Protein AF-A0A161M1R9-F1 (afdb_monomer_lite)

Organism: Triatoma infestans (NCBI:txid30076)

Secondary structure (DSSP, 8-state):
-HHHHTT---S------TTSTT-HHHHHHHHHHHHHHHHHT-HHHHHHHHTSSSHHHHHHHHHHHHHHHHHHHHHHHHHHHHHHHHTSSS-TTTTTS-SSGGGHHHHHHHHHHTTSTTHHHHHHHHHHHHHHHHHHHHHHHHHTT-

InterPro domains:
  IPR001734 Sodium/solute symporter [PS50283] (1-146)
  IPR038377 Sodium/glucose symporter superfamily [G3DSA:1.20.1730.10] (1-146)
  IPR051163 Sodium:Solute Symporter (SSF) [PTHR42985] (2-146)

Sequence (146 aa):
RAATEGGRFQFFDMDADPSVRMSFWASTVGLFFLWTSNSGISPAAVQRYISLPSINHARWSIFFLVCGSNLFLTFSGIIGLVIYAAYKTCDPFSLKVISRPDQIVPYFVLDVAGRIKGLPALFLAGVVSASLSTMSTGLNTVAGAI

Radius of gyration: 19.35 Å; chains: 1; bounding box: 44×35×47 Å

Foldseek 3Di:
DLCVVVVVDDPAQCDPDPVPPDHPCCPPVVVVCVVCCCCPPQPLNVVVLVPDPDNVVSVVVVVCVVVVVVVVVVVVVVLVVVLCVVCVPPPCVVVVVDVDPVCSNLVVCCVPCVVPPPRSVVVVVVVVVVVVVVVVSVVVSVVVVD

Structure (mmCIF, N/CA/C/O backbone):
data_AF-A0A161M1R9-F1
#
_entry.id   AF-A0A161M1R9-F1
#
loop_
_atom_site.group_PDB
_atom_site.id
_atom_site.type_symbol
_atom_site.label_atom_id
_atom_site.label_alt_id
_atom_site.label_comp_id
_atom_site.label_asym_id
_atom_site.label_entity_id
_atom_site.label_seq_id
_atom_site.pdbx_PDB_ins_code
_atom_site.Cartn_x
_atom_site.Cartn_y
_atom_site.Cartn_z
_atom_site.occupancy
_atom_site.B_iso_or_equiv
_atom_site.auth_seq_id
_atom_site.auth_comp_id
_atom_site.auth_asym_id
_atom_site.auth_atom_id
_atom_site.pdbx_PDB_model_num
ATOM 1 N N . ARG A 1 1 ? -11.870 -16.655 13.651 1.00 51.97 1 ARG A N 1
ATOM 2 C CA . ARG A 1 1 ? -13.134 -16.934 14.379 1.00 51.97 1 ARG A CA 1
ATOM 3 C C . ARG A 1 1 ? -14.133 -15.792 14.215 1.00 51.97 1 ARG A C 1
ATOM 5 O O . ARG A 1 1 ? -15.080 -15.986 13.471 1.00 51.97 1 ARG A O 1
ATOM 12 N N . ALA A 1 2 ? -13.861 -14.583 14.723 1.00 60.09 2 ALA A N 1
ATOM 13 C CA . ALA A 1 2 ? -14.737 -13.414 14.529 1.00 60.09 2 ALA A CA 1
ATOM 14 C C . ALA A 1 2 ? -15.144 -13.132 13.062 1.00 60.09 2 ALA A C 1
ATOM 16 O O . ALA A 1 2 ? -16.318 -12.900 12.799 1.00 60.09 2 ALA A O 1
ATOM 17 N N . ALA A 1 3 ? -14.210 -13.205 12.103 1.00 57.78 3 ALA A N 1
ATOM 18 C CA . ALA A 1 3 ? -14.495 -12.953 10.681 1.00 57.78 3 ALA A CA 1
ATOM 19 C C . ALA A 1 3 ? -15.389 -14.014 10.005 1.00 57.78 3 ALA A C 1
ATOM 21 O O . ALA A 1 3 ? -16.135 -13.689 9.086 1.00 57.78 3 ALA A O 1
ATOM 22 N N . THR A 1 4 ? -15.334 -15.263 10.476 1.00 58.62 4 THR A N 1
ATOM 23 C CA . THR A 1 4 ? -16.159 -16.374 9.975 1.00 58.62 4 THR A CA 1
ATOM 24 C C . THR A 1 4 ? -17.585 -16.280 10.522 1.00 58.62 4 THR A C 1
ATOM 26 O O . THR A 1 4 ? -18.539 -16.481 9.786 1.00 58.62 4 THR A O 1
ATOM 29 N N . GLU A 1 5 ? -17.733 -15.901 11.795 1.00 60.59 5 GLU A N 1
ATOM 30 C CA . GLU A 1 5 ? -19.036 -15.683 12.447 1.00 60.59 5 GLU A CA 1
ATOM 31 C C . GLU A 1 5 ? -19.773 -14.450 11.906 1.00 60.59 5 GLU A C 1
ATOM 33 O O . GLU A 1 5 ? -20.997 -14.414 11.897 1.00 60.59 5 GLU A O 1
ATOM 38 N N . GLY A 1 6 ? -19.032 -13.434 11.455 1.00 60.72 6 GLY A N 1
ATOM 39 C CA . GLY A 1 6 ? -19.585 -12.204 10.890 1.00 60.72 6 GLY A CA 1
ATOM 40 C C . GLY A 1 6 ? -19.964 -12.271 9.410 1.00 60.72 6 GLY A C 1
ATOM 41 O O . GLY A 1 6 ? -20.285 -11.233 8.840 1.00 60.72 6 GLY A O 1
ATOM 42 N N . GLY A 1 7 ? -19.845 -13.435 8.758 1.00 61.09 7 GLY A N 1
ATOM 43 C CA . GLY A 1 7 ? -20.175 -13.608 7.337 1.00 61.09 7 GLY A CA 1
ATOM 44 C C . GLY A 1 7 ? -19.286 -12.833 6.352 1.00 61.09 7 GLY A C 1
ATOM 45 O O . GLY A 1 7 ? -19.594 -12.779 5.168 1.00 61.09 7 GLY A O 1
ATOM 46 N N . ARG A 1 8 ? -18.172 -12.237 6.804 1.00 60.53 8 ARG A N 1
ATOM 47 C CA . ARG A 1 8 ? -17.275 -11.403 5.971 1.00 60.53 8 ARG A CA 1
ATOM 48 C C . ARG A 1 8 ? -16.251 -12.211 5.165 1.00 60.53 8 ARG A C 1
ATOM 50 O O . ARG A 1 8 ? -15.490 -11.628 4.401 1.00 60.53 8 ARG A O 1
ATOM 57 N N . PHE A 1 9 ? -16.207 -13.529 5.353 1.00 60.41 9 PHE A N 1
ATOM 58 C CA . PHE A 1 9 ? -15.305 -14.450 4.659 1.00 60.41 9 PHE A CA 1
ATOM 59 C C . PHE A 1 9 ? -16.101 -15.322 3.676 1.00 60.41 9 PHE A C 1
ATOM 61 O O . PHE A 1 9 ? -16.464 -16.453 3.990 1.00 60.41 9 PHE A O 1
ATOM 68 N N . GLN A 1 10 ? -16.391 -14.788 2.489 1.00 60.69 10 GLN A N 1
ATOM 69 C CA . GLN A 1 10 ? -16.949 -15.548 1.367 1.00 60.69 10 GLN A CA 1
ATOM 70 C C . GLN A 1 10 ? -15.827 -15.778 0.351 1.00 60.69 10 GLN A C 1
ATOM 72 O O . GLN A 1 10 ? -15.446 -14.871 -0.379 1.00 60.69 10 GLN A O 1
ATOM 77 N N . PHE A 1 11 ? -15.221 -16.968 0.375 1.00 56.50 11 PHE A N 1
ATOM 78 C CA . PHE A 1 11 ? -14.028 -17.267 -0.428 1.00 56.50 11 PHE A CA 1
ATOM 79 C C . PHE A 1 11 ? -14.306 -17.336 -1.935 1.00 56.50 11 PHE A C 1
ATOM 81 O O . PHE A 1 11 ? -13.439 -16.972 -2.723 1.00 56.50 11 PHE A O 1
ATOM 88 N N . PHE A 1 12 ? -15.483 -17.820 -2.332 1.00 57.06 12 PHE A N 1
ATOM 89 C CA . PHE A 1 12 ? -15.802 -18.109 -3.729 1.00 57.06 12 PHE A CA 1
ATOM 90 C C . PHE A 1 12 ? -17.296 -17.924 -3.981 1.00 57.06 12 PHE A C 1
ATOM 92 O O . PHE A 1 12 ? -18.041 -18.899 -4.063 1.00 57.06 12 PHE A O 1
ATOM 99 N N . ASP A 1 13 ? -17.736 -16.672 -4.085 1.00 63.31 13 ASP A N 1
ATOM 100 C CA . ASP A 1 13 ? -19.032 -16.388 -4.694 1.00 63.31 13 ASP A CA 1
ATOM 101 C C . ASP A 1 13 ? -18.870 -16.467 -6.220 1.00 63.31 13 ASP A C 1
ATOM 103 O O . ASP A 1 13 ? -18.267 -15.589 -6.844 1.00 63.31 13 ASP A O 1
ATOM 107 N N . MET A 1 14 ? -19.285 -17.596 -6.802 1.00 63.44 14 MET A N 1
ATOM 108 C CA . MET A 1 14 ? -19.156 -17.886 -8.236 1.00 63.44 14 MET A CA 1
ATOM 109 C C . MET A 1 14 ? -20.289 -17.281 -9.070 1.00 63.44 14 MET A C 1
ATOM 111 O O . MET A 1 14 ? -20.395 -17.607 -10.256 1.00 63.44 14 MET A O 1
ATOM 115 N N . ASP A 1 15 ? -21.118 -16.418 -8.479 1.00 67.62 15 ASP A N 1
ATOM 116 C CA . ASP A 1 15 ? -22.167 -15.726 -9.212 1.00 67.62 15 ASP A CA 1
ATOM 117 C C . ASP A 1 15 ? -21.564 -14.890 -10.356 1.00 67.62 15 ASP A C 1
ATOM 119 O O . ASP A 1 15 ? -20.580 -14.157 -10.193 1.00 67.62 15 ASP A O 1
ATOM 123 N N . ALA A 1 16 ? -22.113 -15.071 -11.555 1.00 61.78 16 ALA A N 1
ATOM 124 C CA . A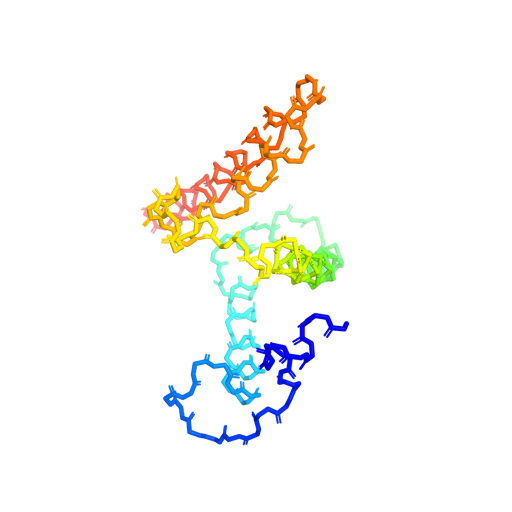LA A 1 16 ? -21.650 -14.411 -12.773 1.00 61.78 16 ALA A CA 1
ATOM 125 C C . ALA A 1 16 ? -22.330 -13.049 -12.983 1.00 61.78 16 ALA A C 1
ATOM 127 O O . ALA A 1 16 ? -22.067 -12.384 -13.987 1.00 61.78 16 ALA A O 1
ATOM 128 N N . ASP A 1 17 ? -23.196 -12.634 -12.055 1.00 69.88 17 ASP A N 1
ATOM 129 C CA . ASP A 1 17 ? -23.863 -11.342 -12.103 1.00 69.88 17 ASP A CA 1
ATOM 130 C C . ASP A 1 17 ? -22.840 -10.184 -11.977 1.00 69.88 17 ASP A C 1
ATOM 132 O O . ASP A 1 17 ? -22.162 -10.044 -10.951 1.00 69.88 17 ASP A O 1
ATOM 136 N N . PRO A 1 18 ? -22.712 -9.320 -13.004 1.00 62.19 18 PRO A N 1
ATOM 137 C CA . PRO A 1 18 ? -21.778 -8.194 -13.004 1.00 62.19 18 PRO A CA 1
ATOM 138 C C . PRO A 1 18 ? -22.158 -7.073 -12.022 1.00 62.19 18 PRO A C 1
ATOM 140 O O . PRO A 1 18 ? -21.365 -6.153 -11.817 1.00 62.19 18 PRO A O 1
ATOM 143 N N . SER A 1 19 ? -23.352 -7.115 -11.420 1.00 67.00 19 SER A N 1
ATOM 144 C CA . SER A 1 19 ? -23.774 -6.180 -10.370 1.00 67.00 19 SER A CA 1
ATOM 145 C C . SER A 1 19 ? -23.213 -6.538 -8.986 1.00 67.00 19 SER A C 1
ATOM 147 O O . SER A 1 19 ? -23.156 -5.678 -8.097 1.00 67.00 19 SER A O 1
ATOM 149 N N . VAL A 1 20 ? -22.729 -7.773 -8.798 1.00 66.50 20 VAL A N 1
ATOM 150 C CA . VAL A 1 20 ? -22.098 -8.210 -7.549 1.00 66.50 20 VAL A CA 1
ATOM 151 C C . VAL A 1 20 ? -20.690 -7.621 -7.455 1.00 66.50 20 VAL A C 1
ATOM 153 O O . VAL A 1 20 ? -19.773 -7.976 -8.193 1.00 66.50 20 VAL A O 1
ATOM 156 N N . ARG A 1 21 ? -20.506 -6.712 -6.491 1.00 60.44 21 ARG A N 1
ATOM 157 C CA . ARG A 1 21 ? -19.302 -5.872 -6.352 1.00 60.44 21 ARG A CA 1
ATOM 158 C C . ARG A 1 21 ? -17.988 -6.649 -6.174 1.00 60.44 21 ARG A C 1
ATOM 160 O O . ARG A 1 21 ? -16.941 -6.118 -6.530 1.00 60.44 21 ARG A O 1
ATOM 167 N N . MET A 1 22 ? -18.024 -7.853 -5.599 1.00 65.56 22 MET A N 1
ATOM 168 C CA . MET A 1 22 ? -16.847 -8.714 -5.397 1.00 65.56 22 MET A CA 1
ATOM 169 C C . MET A 1 22 ? -17.161 -10.192 -5.675 1.00 65.56 22 MET A C 1
ATOM 171 O O . MET A 1 22 ? -16.911 -11.044 -4.825 1.00 65.56 22 MET A O 1
ATOM 175 N N . SER A 1 23 ? -17.711 -10.519 -6.849 1.00 73.94 23 SER A N 1
ATOM 176 C CA . SER A 1 23 ? -17.776 -11.926 -7.273 1.00 73.94 23 SER A CA 1
ATOM 177 C C . SER A 1 23 ? -16.385 -12.454 -7.629 1.00 73.94 23 SER A C 1
ATOM 179 O O . SER A 1 23 ? -15.464 -11.680 -7.921 1.00 73.94 23 SER A O 1
ATOM 181 N N . PHE A 1 24 ? -16.213 -13.776 -7.625 1.00 75.00 24 PHE A N 1
ATOM 182 C CA . PHE A 1 24 ? -14.976 -14.420 -8.070 1.00 75.00 24 PHE A CA 1
ATOM 183 C C . PHE A 1 24 ? -14.618 -13.986 -9.498 1.00 75.00 24 PHE A C 1
ATOM 185 O O . PHE A 1 24 ? -13.479 -13.612 -9.767 1.00 75.00 24 PHE A O 1
ATOM 192 N N . TRP A 1 25 ? -15.605 -13.939 -10.395 1.00 73.94 25 TRP A N 1
ATOM 193 C CA . TRP A 1 25 ? -15.408 -13.546 -11.789 1.00 73.94 25 TRP A CA 1
ATOM 194 C C . TRP A 1 25 ? -15.045 -12.071 -11.944 1.00 73.94 25 TRP A C 1
ATOM 196 O O . TRP A 1 25 ? -14.049 -11.760 -12.600 1.00 73.94 25 TRP A O 1
ATOM 206 N N . ALA A 1 26 ? -15.795 -11.167 -11.305 1.00 75.62 26 ALA A N 1
ATOM 207 C CA . ALA A 1 26 ? -15.502 -9.736 -11.347 1.00 75.62 26 ALA A CA 1
ATOM 208 C C . ALA A 1 26 ? -14.120 -9.434 -10.750 1.00 75.62 26 ALA A C 1
ATOM 210 O O . ALA A 1 26 ? -13.365 -8.626 -11.291 1.00 75.62 26 ALA A O 1
ATOM 211 N N . SER A 1 27 ? -13.759 -10.135 -9.675 1.00 76.25 27 SER A N 1
ATOM 212 C CA . SER A 1 27 ? -12.482 -9.944 -8.996 1.00 76.25 27 SER A CA 1
ATOM 213 C C . SER A 1 27 ? -11.324 -10.520 -9.808 1.00 76.25 27 SER A C 1
ATOM 215 O O . SER A 1 27 ? -10.378 -9.801 -10.096 1.00 76.25 27 SER A O 1
ATOM 217 N N . THR A 1 28 ? -11.375 -11.782 -10.234 1.00 79.88 28 THR A N 1
ATOM 218 C CA . THR A 1 28 ? -10.260 -12.410 -10.958 1.00 79.88 28 THR A CA 1
ATOM 219 C C . THR A 1 28 ? -10.067 -11.800 -12.341 1.00 79.88 28 THR A C 1
ATOM 221 O O . THR A 1 28 ? -8.951 -11.407 -12.678 1.00 79.88 28 THR A O 1
ATOM 224 N N . VAL A 1 29 ? -11.135 -11.675 -13.133 1.00 83.62 29 VAL A N 1
ATOM 225 C CA . VAL A 1 29 ? -11.040 -11.150 -14.502 1.00 83.62 29 VAL A CA 1
ATOM 226 C C . VAL A 1 29 ? -10.777 -9.644 -14.474 1.00 83.62 29 VAL A C 1
ATOM 228 O O . VAL A 1 29 ? -9.865 -9.164 -15.146 1.00 83.62 29 VAL A O 1
ATOM 231 N N . GLY A 1 30 ? -11.519 -8.898 -13.649 1.00 83.75 30 GLY A N 1
ATOM 232 C CA . GLY A 1 30 ? -11.376 -7.448 -13.537 1.00 83.75 30 GLY A CA 1
ATOM 233 C C . GLY A 1 30 ? -10.007 -7.025 -13.009 1.00 83.75 30 GLY A C 1
ATOM 234 O O . GLY A 1 30 ? -9.358 -6.177 -13.625 1.00 83.75 30 GLY A O 1
ATOM 235 N N . LEU A 1 31 ? -9.517 -7.639 -11.921 1.00 83.94 31 LEU A N 1
ATOM 236 C CA . LEU A 1 31 ? -8.182 -7.313 -11.412 1.00 83.94 31 LEU A CA 1
ATOM 237 C C . LEU A 1 31 ? -7.097 -7.742 -12.396 1.00 83.94 31 LEU A C 1
ATOM 239 O O . LEU A 1 31 ? -6.149 -6.984 -12.576 1.00 83.94 31 LEU A O 1
ATOM 243 N N . PHE A 1 32 ? -7.216 -8.901 -13.052 1.00 86.12 32 PHE A N 1
ATOM 244 C CA . PHE A 1 32 ? -6.217 -9.332 -14.029 1.00 86.12 32 PHE A CA 1
ATOM 245 C C . PHE A 1 32 ? -6.016 -8.274 -15.120 1.00 86.12 32 PHE A C 1
ATOM 247 O O . PHE A 1 32 ? -4.906 -7.770 -15.283 1.00 86.12 32 PHE A O 1
ATOM 254 N N . PHE A 1 33 ? -7.089 -7.852 -15.794 1.00 87.50 33 PHE A N 1
ATOM 255 C CA . PHE A 1 33 ? -6.985 -6.837 -16.844 1.00 87.50 33 PHE A CA 1
ATOM 256 C C . PHE A 1 33 ? -6.542 -5.472 -16.314 1.00 87.50 33 PHE A C 1
ATOM 258 O O . PHE A 1 33 ? -5.735 -4.805 -16.963 1.00 87.50 33 PHE A O 1
ATOM 265 N N . LEU A 1 34 ? -7.017 -5.060 -15.136 1.00 87.25 34 LEU A N 1
ATOM 266 C CA . LEU A 1 34 ? -6.629 -3.786 -14.534 1.00 87.25 34 LEU A CA 1
ATOM 267 C C . LEU A 1 34 ? -5.129 -3.746 -14.211 1.00 87.25 34 LEU A C 1
ATOM 269 O O . LEU A 1 34 ? -4.449 -2.782 -14.564 1.00 87.25 34 LEU A O 1
ATOM 273 N N . TRP A 1 35 ? -4.591 -4.805 -13.601 1.00 86.06 35 TRP A N 1
ATOM 274 C CA . TRP A 1 35 ? -3.168 -4.899 -13.279 1.00 86.06 35 TRP A CA 1
ATOM 275 C C . TRP A 1 35 ? -2.307 -5.068 -14.530 1.00 86.06 35 TRP A C 1
ATOM 277 O O . TRP A 1 35 ? -1.286 -4.395 -14.649 1.00 86.06 35 TRP A O 1
ATOM 287 N N . THR A 1 36 ? -2.725 -5.889 -15.498 1.00 87.00 36 THR A N 1
ATOM 288 C CA . THR A 1 36 ? -2.000 -6.039 -16.768 1.00 87.00 36 THR A CA 1
ATOM 289 C C . THR A 1 36 ? -1.973 -4.737 -17.563 1.00 87.00 36 THR A C 1
ATOM 291 O O . THR A 1 36 ? -0.915 -4.366 -18.060 1.00 87.00 36 THR A O 1
ATOM 294 N N . SER A 1 37 ? -3.087 -4.006 -17.648 1.00 87.12 37 SER A N 1
ATOM 295 C CA . SER A 1 37 ? -3.135 -2.698 -18.313 1.00 87.12 37 SER A CA 1
ATOM 296 C C . SER A 1 37 ? -2.242 -1.681 -17.600 1.00 87.12 37 SER A C 1
ATOM 298 O O . SER A 1 37 ? -1.410 -1.022 -18.225 1.00 87.12 37 SER A O 1
ATOM 300 N N . ASN A 1 38 ? -2.326 -1.616 -16.268 1.00 85.25 38 ASN A N 1
ATOM 301 C CA . ASN A 1 38 ? -1.512 -0.695 -15.485 1.00 85.25 38 ASN A CA 1
ATOM 302 C C . ASN A 1 38 ? -0.008 -1.004 -15.587 1.00 85.25 38 ASN A C 1
ATOM 304 O O . ASN A 1 38 ? 0.804 -0.086 -15.648 1.00 85.25 38 ASN A O 1
ATOM 308 N N . SER A 1 39 ? 0.391 -2.275 -15.640 1.00 84.75 39 SER A N 1
ATOM 309 C CA . SER A 1 39 ? 1.800 -2.644 -15.804 1.00 84.75 39 SER A CA 1
ATOM 310 C C . SER A 1 39 ? 2.274 -2.573 -17.255 1.00 84.75 39 SER A C 1
ATOM 312 O O . SER A 1 39 ? 3.415 -2.209 -17.479 1.00 84.75 39 SER A O 1
ATOM 314 N N . GLY A 1 40 ? 1.446 -2.906 -18.244 1.00 82.94 40 GLY A N 1
ATOM 315 C CA . GLY A 1 40 ? 1.875 -3.024 -19.642 1.00 82.94 40 GLY A CA 1
ATOM 316 C C . GLY A 1 40 ? 1.700 -1.760 -20.483 1.00 82.94 40 GLY A C 1
ATOM 317 O O . GLY A 1 40 ? 2.456 -1.558 -21.429 1.00 82.94 40 GLY A O 1
ATOM 318 N N . ILE A 1 41 ? 0.706 -0.929 -20.159 1.00 83.88 41 ILE A N 1
ATOM 319 C CA . ILE A 1 41 ? 0.256 0.177 -21.019 1.00 83.88 41 ILE A CA 1
ATOM 320 C C . ILE A 1 41 ? 0.405 1.530 -20.321 1.00 83.88 41 ILE A C 1
ATOM 322 O O . ILE A 1 41 ? 0.503 2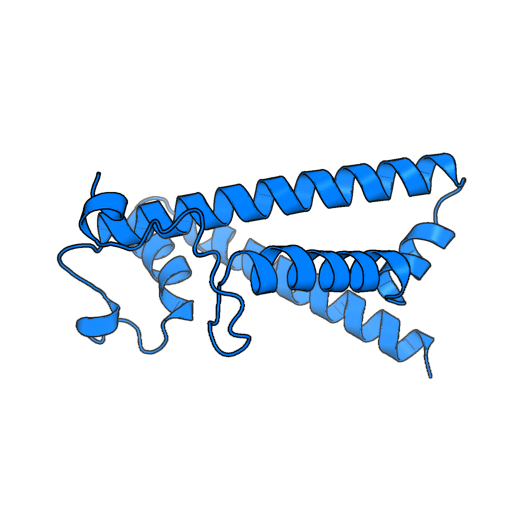.553 -20.997 1.00 83.88 41 ILE A O 1
ATOM 326 N N . SER A 1 42 ? 0.445 1.574 -18.982 1.00 85.50 42 SER A N 1
ATOM 327 C CA . SER A 1 42 ? 0.560 2.867 -18.303 1.00 85.50 42 SER A CA 1
ATOM 328 C C . SER A 1 42 ? 1.865 3.571 -18.709 1.00 85.50 42 SER A C 1
ATOM 330 O O . SER A 1 42 ? 2.944 2.970 -18.618 1.00 85.50 42 SER A O 1
ATOM 332 N N . PRO A 1 43 ? 1.806 4.849 -19.132 1.00 83.62 43 PRO A N 1
ATOM 333 C CA . PRO A 1 43 ? 3.008 5.565 -19.550 1.00 83.62 43 PRO A CA 1
ATOM 334 C C . PRO A 1 43 ? 4.060 5.612 -18.435 1.00 83.62 43 PRO A C 1
ATOM 336 O O . PRO A 1 43 ? 5.244 5.422 -18.695 1.00 83.62 43 PRO A O 1
ATOM 339 N N . ALA A 1 44 ? 3.619 5.746 -17.181 1.00 84.50 44 ALA A N 1
ATOM 340 C CA . ALA A 1 44 ? 4.470 5.673 -15.998 1.00 84.50 44 ALA A CA 1
ATOM 341 C C . ALA A 1 44 ? 5.264 4.361 -15.886 1.00 84.50 44 ALA A C 1
ATOM 343 O O . ALA A 1 44 ? 6.454 4.383 -15.563 1.00 84.50 44 ALA A O 1
ATOM 344 N N . ALA A 1 45 ? 4.621 3.208 -16.103 1.00 85.81 45 ALA A N 1
ATOM 345 C CA . ALA A 1 45 ? 5.293 1.914 -16.022 1.00 85.81 45 ALA A CA 1
ATOM 346 C C . ALA A 1 45 ? 6.264 1.731 -17.193 1.00 85.81 45 ALA A C 1
ATOM 348 O O . ALA A 1 45 ? 7.424 1.378 -16.977 1.00 85.81 45 ALA A O 1
ATOM 349 N N . VAL A 1 46 ? 5.826 2.063 -18.411 1.00 87.56 46 VAL A N 1
ATOM 350 C CA . VAL A 1 46 ? 6.654 1.963 -19.621 1.00 87.56 46 VAL A CA 1
ATOM 351 C C . VAL A 1 46 ? 7.906 2.834 -19.505 1.00 87.56 46 VAL A C 1
ATOM 353 O O . VAL A 1 46 ? 9.006 2.339 -19.746 1.00 87.56 46 VAL A O 1
ATOM 356 N N . GLN A 1 47 ? 7.775 4.085 -19.048 1.00 86.75 47 GLN A N 1
ATOM 357 C CA . GLN A 1 47 ? 8.902 4.997 -18.808 1.00 86.75 47 GLN A CA 1
ATOM 358 C C . GLN A 1 47 ? 9.943 4.403 -17.844 1.00 86.75 47 GLN A C 1
ATOM 360 O O . GLN A 1 47 ? 11.151 4.521 -18.066 1.00 86.75 47 GLN A O 1
ATOM 365 N N . ARG A 1 48 ? 9.496 3.712 -16.787 1.00 88.75 48 ARG A N 1
ATOM 366 C CA . ARG A 1 48 ? 10.399 3.046 -15.834 1.00 88.75 48 ARG A CA 1
ATOM 367 C C . ARG A 1 48 ? 11.127 1.866 -16.471 1.00 88.75 48 ARG A C 1
ATOM 369 O O . ARG A 1 48 ? 12.297 1.653 -16.170 1.00 88.75 48 ARG A O 1
ATOM 376 N N . TYR A 1 49 ? 10.469 1.118 -17.356 1.00 89.75 49 TYR A N 1
ATOM 377 C CA . TYR A 1 49 ? 11.084 -0.037 -18.014 1.00 89.75 49 TYR A CA 1
ATOM 378 C C . TYR A 1 49 ? 12.119 0.358 -19.063 1.00 89.75 49 TYR A C 1
ATOM 380 O O . TYR A 1 49 ? 13.180 -0.257 -19.112 1.00 89.75 49 TYR A O 1
ATOM 388 N N . ILE A 1 50 ? 11.853 1.395 -19.861 1.00 89.88 50 ILE A N 1
ATOM 389 C CA . ILE A 1 50 ? 12.808 1.878 -20.875 1.00 89.88 50 ILE A CA 1
ATOM 390 C C . ILE A 1 50 ? 14.035 2.566 -20.262 1.00 89.88 50 ILE A C 1
ATOM 392 O O . ILE A 1 50 ? 15.065 2.672 -20.917 1.00 89.88 50 ILE A O 1
ATOM 396 N N . SER A 1 51 ? 13.944 3.007 -19.004 1.00 89.31 51 SER A N 1
ATOM 397 C CA . SER A 1 51 ? 15.067 3.602 -18.266 1.00 89.31 51 SER A CA 1
ATOM 398 C C . SER A 1 51 ? 16.057 2.556 -17.727 1.00 89.31 51 SER A C 1
ATOM 400 O O . SER A 1 51 ? 17.098 2.918 -17.180 1.00 89.31 51 SER A O 1
ATOM 402 N N . LEU A 1 52 ? 15.740 1.258 -17.836 1.00 92.44 52 LEU A N 1
ATOM 403 C CA . LEU A 1 52 ? 16.606 0.171 -17.378 1.00 92.44 52 LEU A CA 1
ATOM 404 C C . LEU A 1 52 ? 17.636 -0.208 -18.455 1.00 92.44 52 LEU A C 1
ATOM 406 O O . LEU A 1 52 ? 17.319 -0.212 -19.642 1.00 92.44 52 LEU A O 1
ATOM 410 N N . PRO A 1 53 ? 18.855 -0.621 -18.060 1.00 90.56 53 PRO A N 1
ATOM 411 C CA . PRO A 1 53 ? 19.952 -0.866 -18.999 1.00 90.56 53 PRO A CA 1
ATOM 412 C C . PRO A 1 53 ? 19.754 -2.104 -19.887 1.00 90.56 53 PRO A C 1
ATOM 414 O O . PRO A 1 53 ? 20.463 -2.275 -20.873 1.00 90.56 53 PRO A O 1
ATOM 417 N N . SER A 1 54 ? 18.837 -3.015 -19.537 1.00 94.62 54 SER A N 1
ATOM 418 C CA . SER A 1 54 ? 18.546 -4.199 -20.353 1.00 94.62 54 SER A CA 1
ATOM 419 C C . SER A 1 54 ? 17.154 -4.771 -20.092 1.00 94.62 54 SER A C 1
ATOM 421 O O . SER A 1 54 ? 16.585 -4.625 -19.006 1.00 94.62 54 SER A O 1
ATOM 423 N N . ILE A 1 55 ? 16.649 -5.531 -21.067 1.00 92.62 55 ILE A N 1
ATOM 424 C CA . ILE A 1 55 ? 15.350 -6.212 -20.986 1.00 92.62 55 ILE A CA 1
ATOM 425 C C . ILE A 1 55 ? 15.270 -7.215 -19.826 1.00 92.62 55 ILE A C 1
ATOM 427 O O . ILE A 1 55 ? 14.218 -7.373 -19.212 1.00 92.62 55 ILE A O 1
ATOM 431 N N . ASN A 1 56 ? 16.384 -7.866 -19.478 1.00 94.31 56 ASN A N 1
ATOM 432 C CA . ASN A 1 56 ? 16.422 -8.807 -18.359 1.00 94.31 56 ASN A CA 1
ATOM 433 C C . ASN A 1 56 ? 16.186 -8.092 -17.023 1.00 94.31 56 ASN A C 1
ATOM 435 O O . ASN A 1 56 ? 15.464 -8.618 -16.179 1.00 94.31 56 ASN A O 1
ATOM 439 N N . HIS A 1 57 ? 16.721 -6.877 -16.856 1.00 92.81 57 HIS A N 1
ATOM 440 C CA . HIS A 1 57 ? 16.461 -6.073 -15.661 1.00 92.81 57 HIS A CA 1
ATOM 441 C C . HIS A 1 57 ? 14.993 -5.643 -15.606 1.00 92.81 57 HIS A C 1
ATOM 443 O O . HIS A 1 57 ? 14.367 -5.801 -14.564 1.00 92.81 57 HIS A O 1
ATOM 449 N N . ALA A 1 58 ? 14.409 -5.214 -16.731 1.00 92.06 58 ALA A N 1
ATOM 450 C CA . ALA A 1 58 ? 12.985 -4.879 -16.800 1.00 92.06 58 ALA A CA 1
ATOM 451 C C . ALA A 1 58 ? 12.077 -6.057 -16.406 1.00 92.06 58 ALA A C 1
ATOM 453 O O . ALA A 1 58 ? 11.154 -5.881 -15.612 1.00 92.06 58 ALA A O 1
ATOM 454 N N . ARG A 1 59 ? 12.372 -7.276 -16.879 1.00 91.31 59 ARG A N 1
ATOM 455 C CA . ARG A 1 59 ? 11.615 -8.489 -16.513 1.00 91.31 59 ARG A CA 1
ATOM 456 C C . ARG A 1 59 ? 11.669 -8.779 -15.014 1.00 91.31 59 ARG A C 1
ATOM 458 O O . ARG A 1 59 ? 10.629 -9.030 -14.410 1.00 91.31 59 ARG A O 1
ATOM 465 N N . TRP A 1 60 ? 12.854 -8.702 -14.409 1.00 94.19 60 TRP A N 1
ATOM 466 C CA . TRP A 1 60 ? 13.006 -8.877 -12.964 1.00 94.19 60 TRP A CA 1
ATOM 467 C C . TRP A 1 60 ? 12.310 -7.769 -12.172 1.00 94.19 60 TRP A C 1
ATOM 469 O O . TRP A 1 60 ? 11.624 -8.063 -11.197 1.00 94.19 60 TRP A O 1
ATOM 479 N N . SER A 1 61 ? 12.407 -6.511 -12.608 1.00 92.00 61 SER A N 1
ATOM 480 C CA . SER A 1 61 ? 11.700 -5.393 -11.975 1.00 92.00 61 SER A CA 1
ATOM 481 C C . SER A 1 61 ? 10.182 -5.589 -11.985 1.00 92.00 61 SER A C 1
ATOM 483 O O . SER A 1 61 ? 9.535 -5.358 -10.966 1.00 92.00 61 SER A O 1
ATOM 485 N N . ILE A 1 62 ? 9.613 -6.061 -13.100 1.00 90.94 62 ILE A N 1
ATOM 486 C CA . ILE A 1 62 ? 8.183 -6.391 -13.196 1.00 90.94 62 ILE A CA 1
ATOM 487 C C . ILE A 1 62 ? 7.831 -7.539 -12.249 1.00 90.94 62 ILE A C 1
ATOM 489 O O . ILE A 1 62 ? 6.839 -7.452 -11.529 1.00 90.94 62 ILE A O 1
ATOM 493 N N . PHE A 1 63 ? 8.650 -8.591 -12.204 1.00 91.44 63 PHE A N 1
ATOM 494 C CA . PHE A 1 63 ? 8.424 -9.720 -11.303 1.00 91.44 63 PHE A CA 1
ATOM 495 C C . PHE A 1 63 ? 8.389 -9.281 -9.831 1.00 91.44 63 PHE A C 1
ATOM 497 O O . PHE A 1 63 ? 7.431 -9.584 -9.121 1.00 91.44 63 PHE A O 1
ATOM 504 N N . PHE A 1 64 ? 9.374 -8.493 -9.385 1.00 93.19 64 PHE A N 1
ATOM 505 C CA . PHE A 1 64 ? 9.399 -7.962 -8.020 1.00 93.19 64 PHE A CA 1
ATOM 506 C C . PHE A 1 64 ? 8.217 -7.038 -7.724 1.00 93.19 64 PHE A C 1
ATOM 508 O O . PHE A 1 64 ? 7.667 -7.103 -6.626 1.00 93.19 64 PHE A O 1
ATOM 515 N N . LEU A 1 65 ? 7.796 -6.219 -8.693 1.00 90.31 65 LEU A N 1
ATOM 516 C CA . LEU A 1 65 ? 6.608 -5.380 -8.557 1.00 90.31 65 LEU A CA 1
ATOM 517 C C . LEU A 1 65 ? 5.360 -6.236 -8.316 1.00 90.31 65 LEU A C 1
ATOM 519 O O . LEU A 1 65 ? 4.646 -6.008 -7.345 1.00 90.31 65 LEU A O 1
ATOM 523 N N . VAL A 1 66 ? 5.126 -7.250 -9.153 1.00 89.75 66 VAL A N 1
ATOM 524 C CA . VAL A 1 66 ? 3.954 -8.130 -9.040 1.00 89.75 66 VAL A CA 1
ATOM 525 C C . VAL A 1 66 ? 3.967 -8.887 -7.713 1.00 89.75 66 VAL A C 1
ATOM 527 O O . VAL A 1 66 ? 2.965 -8.881 -6.995 1.00 89.75 66 VAL A O 1
ATOM 530 N N . CYS A 1 67 ? 5.091 -9.503 -7.341 1.00 92.38 67 CYS A N 1
ATOM 531 C CA . CYS A 1 67 ? 5.211 -10.209 -6.065 1.00 92.38 67 CYS A CA 1
ATOM 532 C C . CYS A 1 67 ? 5.008 -9.268 -4.868 1.00 92.38 67 CYS A C 1
ATOM 534 O O . CYS A 1 67 ? 4.258 -9.599 -3.948 1.00 92.38 67 CYS A O 1
ATOM 536 N N . GLY A 1 68 ? 5.619 -8.081 -4.896 1.00 92.69 68 GLY A N 1
ATOM 537 C CA . GLY A 1 68 ? 5.483 -7.072 -3.847 1.00 92.69 68 GLY A CA 1
ATOM 538 C C . GLY A 1 68 ? 4.050 -6.562 -3.699 1.00 92.69 68 GLY A C 1
ATOM 539 O O . GLY A 1 68 ? 3.546 -6.474 -2.580 1.00 92.69 68 GLY A O 1
ATOM 540 N N . SER A 1 69 ? 3.356 -6.294 -4.808 1.00 89.62 69 SER A N 1
ATOM 541 C CA . SER A 1 69 ? 1.954 -5.864 -4.795 1.00 89.62 69 SER A CA 1
ATOM 542 C C . SER A 1 69 ? 1.019 -6.936 -4.230 1.00 89.62 69 SER A C 1
ATOM 544 O O . SER A 1 69 ? 0.162 -6.616 -3.408 1.00 89.62 69 SER A O 1
ATOM 546 N N . ASN A 1 70 ? 1.208 -8.209 -4.598 1.00 88.94 70 ASN A N 1
ATOM 547 C CA . ASN A 1 70 ? 0.414 -9.317 -4.051 1.00 88.94 70 ASN A CA 1
ATOM 548 C C . ASN A 1 70 ? 0.640 -9.499 -2.542 1.00 88.94 70 ASN A C 1
ATOM 550 O O . ASN A 1 70 ? -0.313 -9.686 -1.778 1.00 88.94 70 ASN A O 1
ATOM 554 N N . LEU A 1 71 ? 1.893 -9.392 -2.094 1.00 93.88 71 LEU A N 1
ATOM 555 C CA . LEU A 1 71 ? 2.230 -9.452 -0.675 1.00 93.88 71 LEU A CA 1
ATOM 556 C C . LEU A 1 71 ? 1.589 -8.290 0.101 1.00 93.88 71 LEU A C 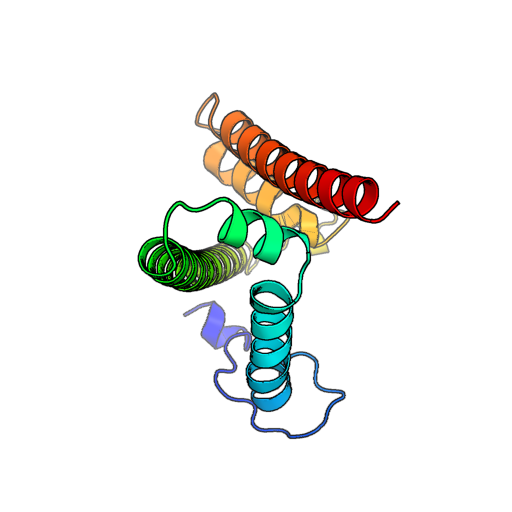1
ATOM 558 O O . LEU A 1 71 ? 0.983 -8.504 1.151 1.00 93.88 71 LEU A O 1
ATOM 562 N N . PHE A 1 72 ? 1.668 -7.070 -0.435 1.00 91.25 72 PHE A N 1
ATOM 563 C CA . PHE A 1 72 ? 1.082 -5.883 0.185 1.00 91.25 72 PHE A CA 1
ATOM 564 C C . PHE A 1 72 ? -0.447 -5.974 0.286 1.00 91.25 72 PHE A C 1
ATOM 566 O O . PHE A 1 72 ? -1.013 -5.673 1.338 1.00 91.25 72 PHE A O 1
ATOM 573 N N . LEU A 1 73 ? -1.115 -6.455 -0.769 1.00 88.94 73 LEU A N 1
ATOM 574 C CA . LEU A 1 73 ? -2.560 -6.700 -0.768 1.00 88.94 73 LEU A CA 1
ATOM 575 C C . LEU A 1 73 ? -2.957 -7.711 0.316 1.00 88.94 73 LEU A C 1
ATOM 577 O O . LEU A 1 73 ? -3.919 -7.490 1.051 1.00 88.94 73 LEU A O 1
ATOM 581 N N . THR A 1 74 ? -2.178 -8.784 0.463 1.00 88.38 74 THR A N 1
ATOM 582 C CA . THR A 1 74 ? -2.412 -9.812 1.486 1.00 88.38 74 THR A CA 1
ATOM 583 C C . THR A 1 74 ? -2.296 -9.229 2.894 1.00 88.38 74 THR A C 1
ATOM 585 O O . THR A 1 74 ? -3.190 -9.422 3.720 1.00 88.38 74 THR A O 1
ATOM 588 N N . PHE A 1 75 ? -1.243 -8.452 3.168 1.00 90.75 75 PHE A N 1
ATOM 589 C CA . PHE A 1 75 ? -1.090 -7.775 4.458 1.00 90.75 75 PHE A CA 1
ATOM 590 C C . PHE A 1 75 ? -2.210 -6.772 4.733 1.00 90.75 75 PHE A C 1
ATOM 592 O O . PHE A 1 75 ? -2.730 -6.736 5.847 1.00 90.75 75 PHE A O 1
ATOM 599 N N . SER A 1 76 ? -2.628 -6.000 3.728 1.00 89.25 76 SER A N 1
ATOM 600 C CA . SER A 1 76 ? -3.758 -5.075 3.851 1.00 89.25 76 SER A CA 1
ATOM 601 C C . SER A 1 76 ? -5.052 -5.808 4.227 1.00 89.25 76 SER A C 1
ATOM 603 O O . SER 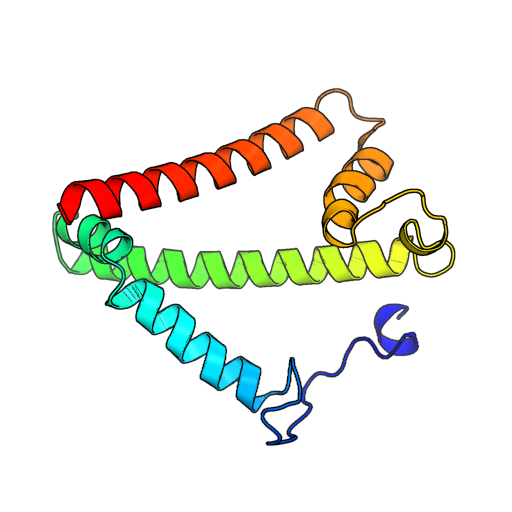A 1 76 ? -5.750 -5.389 5.154 1.00 89.25 76 SER A O 1
ATOM 605 N N . GLY A 1 77 ? -5.327 -6.955 3.596 1.00 87.62 77 GLY A N 1
ATOM 606 C CA . GLY A 1 77 ? -6.467 -7.809 3.938 1.00 87.62 77 GLY A CA 1
ATOM 607 C C . GLY A 1 77 ? -6.412 -8.327 5.378 1.00 87.62 77 GLY A C 1
ATOM 608 O O . GLY A 1 77 ? -7.406 -8.254 6.102 1.00 87.62 77 GLY A O 1
ATOM 609 N N . ILE A 1 78 ? -5.238 -8.781 5.833 1.00 88.31 78 ILE A N 1
ATOM 610 C CA . ILE A 1 78 ? -5.031 -9.219 7.223 1.00 88.31 78 ILE A CA 1
ATOM 611 C C . ILE A 1 78 ? -5.280 -8.064 8.202 1.00 88.31 78 ILE A C 1
ATOM 613 O O . ILE A 1 78 ? -5.993 -8.252 9.186 1.00 88.31 78 ILE A O 1
ATOM 617 N N . ILE A 1 79 ? -4.760 -6.863 7.927 1.00 89.69 79 ILE A N 1
ATOM 618 C CA . ILE A 1 79 ? -4.997 -5.672 8.761 1.00 89.69 79 ILE A CA 1
ATOM 619 C C . ILE A 1 79 ? -6.497 -5.365 8.843 1.00 89.69 79 ILE A C 1
ATOM 621 O O . ILE A 1 79 ? -7.017 -5.159 9.937 1.00 89.69 79 ILE A O 1
ATOM 625 N N . GLY A 1 80 ? -7.219 -5.404 7.719 1.00 87.06 80 GLY A N 1
ATOM 626 C CA . GLY A 1 80 ? -8.670 -5.197 7.700 1.00 87.06 80 GLY A CA 1
ATOM 627 C C . GLY A 1 80 ? -9.435 -6.207 8.565 1.00 87.06 80 GLY A C 1
ATOM 628 O O . GLY A 1 80 ? -10.367 -5.839 9.281 1.00 87.06 80 GLY A O 1
ATOM 629 N N . LEU A 1 81 ? -9.009 -7.473 8.562 1.00 86.31 81 LEU A N 1
ATOM 630 C CA . LEU A 1 81 ? -9.580 -8.519 9.416 1.00 86.31 81 LEU A CA 1
ATOM 631 C C . LEU A 1 81 ? -9.268 -8.299 10.901 1.00 86.31 81 LEU A C 1
ATOM 633 O O . LEU A 1 81 ? -10.134 -8.536 11.745 1.00 86.31 81 LEU A O 1
ATOM 637 N N . VAL A 1 82 ? -8.058 -7.839 11.225 1.00 88.06 82 VAL A N 1
ATOM 638 C CA . VAL A 1 82 ? -7.655 -7.501 12.599 1.00 88.06 82 VAL A CA 1
ATOM 639 C C . VAL A 1 82 ? -8.484 -6.334 13.130 1.00 88.06 82 VAL A C 1
ATOM 641 O O . VAL A 1 82 ? -9.033 -6.436 14.225 1.00 88.06 82 VAL A O 1
ATOM 644 N N . ILE A 1 83 ? -8.649 -5.270 12.340 1.00 87.75 83 ILE A N 1
ATOM 645 C CA . ILE A 1 83 ? -9.495 -4.117 12.684 1.00 87.75 83 ILE A CA 1
ATOM 646 C C . ILE A 1 83 ? -10.940 -4.567 12.913 1.00 87.75 83 ILE A C 1
ATOM 648 O O . ILE A 1 83 ? -11.559 -4.192 13.907 1.00 87.75 83 ILE A O 1
ATOM 652 N N . TYR A 1 84 ? -11.472 -5.420 12.031 1.00 84.00 84 TYR A N 1
ATOM 653 C CA . TYR A 1 84 ? -12.813 -5.971 12.202 1.00 84.00 84 TYR A CA 1
ATOM 654 C C . TYR A 1 84 ? -12.956 -6.768 13.503 1.00 84.00 84 TYR A C 1
ATOM 656 O O . TYR A 1 84 ? -13.952 -6.628 14.208 1.00 84.00 84 TYR A O 1
ATOM 664 N N . ALA A 1 85 ? -11.969 -7.603 13.835 1.00 84.38 85 ALA A N 1
ATOM 665 C CA . ALA A 1 85 ? -11.986 -8.370 15.072 1.00 84.38 85 ALA A CA 1
ATOM 666 C C . ALA A 1 85 ? -11.896 -7.466 16.315 1.00 84.38 85 ALA A C 1
ATOM 668 O O . ALA A 1 85 ? -12.570 -7.748 17.303 1.00 84.38 85 ALA A O 1
ATOM 669 N N . ALA A 1 86 ? -11.113 -6.384 16.254 1.00 84.62 86 ALA A N 1
ATOM 670 C CA . ALA A 1 86 ? -10.957 -5.422 17.343 1.00 84.62 86 ALA A CA 1
ATOM 671 C C . ALA A 1 86 ? -12.238 -4.610 17.606 1.00 84.62 86 ALA A C 1
ATOM 673 O O . ALA A 1 86 ? -12.616 -4.418 18.758 1.00 84.62 86 ALA A O 1
ATOM 674 N N . TYR A 1 87 ? -12.945 -4.198 16.550 1.00 84.56 87 TYR A N 1
ATOM 675 C CA . TYR A 1 87 ? -14.161 -3.383 16.649 1.00 84.56 87 TYR A CA 1
ATOM 676 C C . TYR A 1 87 ? -15.463 -4.175 16.447 1.00 84.56 87 TYR A C 1
ATOM 678 O O . TYR A 1 87 ? -16.504 -3.590 16.157 1.00 84.56 87 TYR A O 1
ATOM 686 N N . LYS A 1 88 ? -15.447 -5.507 16.627 1.00 77.38 88 LYS A N 1
ATOM 687 C CA . LYS A 1 88 ? -16.625 -6.374 16.402 1.00 77.38 88 LYS A CA 1
ATOM 688 C C . LYS A 1 88 ? -17.853 -5.944 17.218 1.00 77.38 88 LYS A C 1
ATOM 690 O O . LYS A 1 88 ? -18.971 -6.066 16.731 1.00 77.38 88 LYS A O 1
ATOM 695 N N . THR A 1 89 ? -17.654 -5.482 18.453 1.00 75.62 89 THR A N 1
ATOM 696 C CA . THR A 1 89 ? -18.737 -5.094 19.378 1.00 75.62 89 THR A CA 1
ATOM 697 C C . THR A 1 89 ? -18.907 -3.583 19.527 1.00 75.62 89 THR A C 1
ATOM 699 O O . THR A 1 89 ? -19.980 -3.136 19.917 1.00 75.62 89 THR A O 1
ATOM 702 N N . CYS A 1 90 ? -17.870 -2.803 19.218 1.00 75.62 90 CYS A N 1
ATOM 703 C CA . CYS A 1 90 ? -17.843 -1.348 19.369 1.00 75.62 90 CYS A CA 1
ATOM 704 C C . CYS A 1 90 ? -17.302 -0.722 18.084 1.00 75.62 90 CYS A C 1
ATOM 706 O O . CYS A 1 90 ? -16.122 -0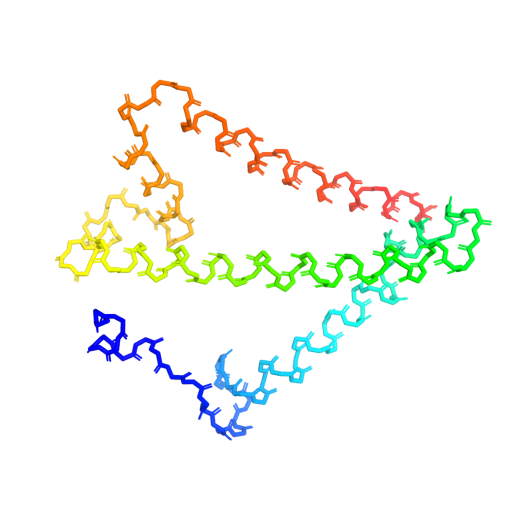.392 18.000 1.00 75.62 90 CYS A O 1
ATOM 708 N N . ASP A 1 91 ? -18.159 -0.601 17.072 1.00 80.19 91 ASP A N 1
ATOM 709 C CA . ASP A 1 91 ? -17.776 -0.037 15.781 1.00 80.19 91 ASP A CA 1
ATOM 710 C C . ASP A 1 91 ? -17.638 1.500 15.866 1.00 80.19 91 ASP A C 1
ATOM 712 O O . ASP A 1 91 ? -18.638 2.191 16.102 1.00 80.19 91 ASP A O 1
ATOM 716 N N . PRO A 1 92 ? -16.432 2.066 15.654 1.00 79.06 92 PRO A N 1
ATOM 717 C CA . PRO A 1 92 ? -16.206 3.509 15.725 1.00 79.06 92 PRO A CA 1
ATOM 718 C C . PRO A 1 92 ? -16.996 4.289 14.664 1.00 79.06 92 PRO A C 1
ATOM 720 O O . PRO A 1 92 ? -17.265 5.477 14.860 1.00 79.06 92 PRO A O 1
ATOM 723 N N . PHE A 1 93 ? -17.395 3.643 13.560 1.00 79.56 93 PHE A N 1
ATOM 724 C CA . PHE A 1 93 ? -18.243 4.260 12.539 1.00 79.56 93 PHE A CA 1
ATOM 725 C C . PHE A 1 93 ? -19.682 4.431 13.033 1.00 79.56 93 PHE A C 1
ATOM 727 O O . PHE A 1 93 ? -20.222 5.538 13.013 1.00 79.56 93 PHE A O 1
ATOM 734 N N . SER A 1 94 ? -20.279 3.364 13.566 1.00 76.88 94 SER A N 1
ATOM 735 C CA . SER A 1 94 ? -21.624 3.400 14.158 1.00 76.88 94 SER A CA 1
ATOM 736 C C . SER A 1 94 ? -21.721 4.351 15.361 1.00 76.88 94 SER A C 1
ATOM 738 O O . SER A 1 94 ? -22.742 5.010 15.556 1.00 76.88 94 SER A O 1
ATOM 740 N N . LEU A 1 95 ? -20.635 4.486 16.131 1.00 81.75 95 LEU A N 1
ATOM 741 C CA . LEU A 1 95 ? -20.519 5.424 17.255 1.00 81.75 95 LEU A CA 1
ATOM 742 C C . LEU A 1 95 ? -20.253 6.883 16.828 1.00 81.75 95 LEU A C 1
ATOM 744 O O . LEU A 1 95 ? -20.102 7.745 17.692 1.00 81.75 95 LEU A O 1
ATOM 748 N N . LYS A 1 96 ? -20.203 7.179 15.519 1.00 82.50 96 LYS A N 1
ATOM 749 C CA . LYS A 1 96 ? -19.909 8.508 14.941 1.00 82.50 96 LYS A CA 1
ATOM 750 C C . LYS A 1 96 ? -18.581 9.120 15.403 1.00 82.50 96 LYS A C 1
ATOM 752 O O . LYS A 1 96 ? -18.411 10.337 15.362 1.00 82.50 96 LYS A O 1
ATOM 757 N N . VAL A 1 97 ? -17.629 8.285 15.815 1.00 83.25 97 VAL A N 1
ATOM 758 C CA . VAL A 1 97 ? -16.265 8.726 16.140 1.00 83.25 97 VAL A CA 1
ATOM 759 C C . VAL A 1 97 ? -15.482 9.003 14.855 1.00 83.25 97 VAL A C 1
ATOM 761 O O . VAL A 1 97 ? -14.680 9.933 14.803 1.00 83.25 97 VAL A O 1
ATOM 764 N N . ILE A 1 98 ? -15.757 8.234 13.796 1.00 84.94 98 ILE A N 1
ATOM 765 C CA . ILE A 1 98 ? -15.261 8.480 12.438 1.00 84.94 98 ILE A CA 1
ATOM 766 C C . ILE A 1 98 ? -16.417 8.843 11.502 1.00 84.94 98 ILE A C 1
ATOM 768 O O . ILE A 1 98 ? -17.480 8.225 11.539 1.00 84.94 98 ILE A O 1
ATOM 772 N N . SER A 1 99 ? -16.202 9.838 10.638 1.00 83.69 99 SER A N 1
ATOM 773 C CA . SER A 1 99 ? -17.224 10.311 9.690 1.00 83.69 99 SER A CA 1
ATOM 774 C C . SER A 1 99 ? -17.219 9.527 8.381 1.00 83.69 99 SER A C 1
ATOM 776 O O . SER A 1 99 ? -18.231 9.479 7.684 1.00 83.69 99 SER A O 1
ATOM 778 N N . ARG A 1 100 ? -16.070 8.950 8.006 1.00 84.88 100 ARG A N 1
ATOM 779 C CA . ARG A 1 100 ? -15.898 8.201 6.755 1.00 84.88 100 ARG A CA 1
ATOM 780 C C . ARG A 1 100 ? -15.293 6.821 7.031 1.00 84.88 100 ARG A C 1
ATOM 782 O O . ARG A 1 100 ? -14.357 6.747 7.828 1.00 84.88 100 ARG A O 1
ATOM 789 N N . PRO A 1 101 ? -15.740 5.755 6.340 1.00 82.00 101 PRO A N 1
ATOM 790 C CA . PRO A 1 101 ? -15.186 4.409 6.514 1.00 82.00 101 PRO A CA 1
ATOM 791 C C . PRO A 1 101 ? -13.671 4.333 6.271 1.00 82.00 101 PRO A C 1
ATOM 793 O O . PRO A 1 101 ? -12.969 3.612 6.974 1.00 82.00 101 PRO A O 1
ATOM 796 N N . ASP A 1 102 ? -13.144 5.137 5.343 1.00 84.75 102 ASP A N 1
ATOM 797 C CA . ASP A 1 102 ? -11.717 5.150 4.981 1.00 84.75 102 ASP A CA 1
ATOM 798 C C . ASP A 1 102 ? -10.801 5.630 6.124 1.00 84.75 102 ASP A C 1
ATOM 800 O O . ASP A 1 102 ? -9.593 5.394 6.114 1.00 84.75 102 ASP A O 1
ATOM 804 N N . GLN A 1 103 ? -11.366 6.288 7.142 1.00 87.88 103 GLN A N 1
ATOM 805 C CA . GLN A 1 103 ? -10.630 6.776 8.310 1.00 87.88 103 GLN A CA 1
ATOM 806 C C . GLN A 1 103 ? -10.389 5.684 9.361 1.00 87.88 103 GLN A C 1
ATOM 808 O O . GLN A 1 103 ? -9.681 5.926 10.338 1.00 87.88 103 GLN A O 1
ATOM 813 N N . ILE A 1 104 ? -10.937 4.479 9.176 1.00 88.94 104 ILE A N 1
ATOM 814 C CA . ILE A 1 104 ? -10.855 3.415 10.181 1.00 88.94 104 ILE A CA 1
ATOM 815 C C . ILE A 1 104 ? -9.418 2.938 10.424 1.00 88.94 104 ILE A C 1
ATOM 817 O O . ILE A 1 104 ? -9.036 2.694 11.564 1.00 88.94 104 ILE A O 1
ATOM 821 N N . VAL A 1 105 ? -8.597 2.853 9.373 1.00 89.62 105 VAL A N 1
ATOM 822 C CA . VAL A 1 105 ? -7.195 2.422 9.476 1.00 89.62 105 VAL A CA 1
ATOM 823 C C . VAL A 1 105 ? -6.347 3.441 10.245 1.00 89.62 105 VAL A C 1
ATOM 825 O O . VAL A 1 105 ? -5.721 3.045 11.229 1.00 89.62 105 VAL A O 1
ATOM 828 N N . PRO A 1 106 ? -6.316 4.741 9.878 1.00 89.25 106 PRO A N 1
ATOM 829 C CA . PRO A 1 106 ? -5.560 5.720 10.656 1.00 89.25 106 PRO A CA 1
ATOM 830 C C . PRO A 1 106 ? -6.093 5.870 12.087 1.00 89.25 106 PRO A C 1
ATOM 832 O O . PRO A 1 106 ? -5.292 6.041 13.004 1.00 89.25 106 PRO A O 1
ATOM 835 N N . TYR A 1 107 ? -7.409 5.745 12.303 1.00 89.19 107 TYR A N 1
ATOM 836 C CA . TYR A 1 107 ? -7.991 5.735 13.648 1.00 89.19 107 TYR A CA 1
ATOM 837 C C . TYR A 1 107 ? -7.485 4.550 14.481 1.00 89.19 107 TYR A C 1
ATOM 839 O O . TYR A 1 107 ? -6.997 4.745 15.591 1.00 89.19 107 TYR A O 1
ATOM 847 N N . PHE A 1 108 ? -7.506 3.339 13.919 1.00 89.25 108 PHE A N 1
ATOM 848 C CA . PHE A 1 108 ? -7.012 2.135 14.587 1.00 89.25 108 PHE A CA 1
ATOM 849 C C . PHE A 1 108 ? -5.526 2.231 14.952 1.00 89.25 108 PHE A C 1
ATOM 851 O O . PHE A 1 108 ? -5.119 1.824 16.039 1.00 89.25 108 PHE A O 1
ATOM 858 N N . VAL A 1 109 ? -4.701 2.801 14.067 1.00 89.94 109 VAL A N 1
ATOM 859 C CA . VAL A 1 109 ? -3.278 3.023 14.361 1.00 89.94 109 VAL A CA 1
ATOM 860 C C . VAL A 1 109 ? -3.110 3.997 15.526 1.00 89.94 109 VAL A C 1
ATOM 862 O O . VAL A 1 109 ? -2.289 3.743 16.402 1.00 89.94 109 VAL A O 1
ATOM 865 N N . LEU A 1 110 ? -3.882 5.086 15.577 1.00 87.81 110 LEU A N 1
ATOM 866 C CA . LEU A 1 110 ? -3.832 6.029 16.699 1.00 87.81 110 LEU A CA 1
ATOM 867 C C . LEU A 1 110 ? -4.265 5.379 18.021 1.00 87.81 110 LEU A C 1
ATOM 869 O O . LEU A 1 110 ? -3.630 5.619 19.045 1.00 87.81 110 LEU A O 1
ATOM 873 N N . ASP A 1 111 ? -5.293 4.534 17.985 1.00 87.25 111 ASP A N 1
ATOM 874 C CA . ASP A 1 111 ? -5.835 3.830 19.150 1.00 87.25 111 ASP A CA 1
ATOM 875 C C . ASP A 1 111 ? -4.832 2.807 19.724 1.00 87.25 111 ASP A C 1
ATOM 877 O O . ASP A 1 111 ? -4.508 2.819 20.913 1.00 87.25 111 ASP A O 1
ATOM 881 N N . VAL A 1 112 ? -4.237 1.971 18.864 1.00 87.31 112 VAL A N 1
ATOM 882 C CA . VAL A 1 112 ? -3.302 0.910 19.287 1.00 87.31 112 VAL A CA 1
ATOM 883 C C . VAL A 1 112 ? -1.891 1.443 19.549 1.00 87.31 112 VAL A C 1
ATOM 885 O O . VAL A 1 112 ? -1.255 1.087 20.543 1.00 87.31 112 VAL A O 1
ATOM 888 N N . ALA A 1 113 ? -1.374 2.294 18.660 1.00 84.56 113 ALA A N 1
ATOM 889 C CA . ALA A 1 113 ? 0.002 2.785 18.714 1.00 84.56 113 ALA A CA 1
ATOM 890 C C . ALA A 1 113 ? 0.151 4.118 19.461 1.00 84.56 113 ALA A C 1
ATOM 892 O O . ALA A 1 113 ? 1.277 4.591 19.618 1.00 84.56 113 ALA A O 1
ATOM 893 N N . GLY A 1 114 ? -0.933 4.715 19.971 1.00 82.19 114 GLY A N 1
ATOM 894 C CA . GLY A 1 114 ? -0.897 6.002 20.677 1.00 82.19 114 GLY A CA 1
ATOM 895 C C . GLY A 1 114 ? 0.008 6.022 21.914 1.00 82.19 114 GLY A C 1
ATOM 896 O O . GLY A 1 114 ? 0.514 7.074 22.301 1.00 82.19 114 GLY A O 1
ATOM 897 N N . ARG A 1 115 ? 0.285 4.854 22.509 1.00 86.00 115 ARG A N 1
ATOM 898 C CA . ARG A 1 115 ? 1.220 4.715 23.641 1.00 86.00 115 ARG A CA 1
ATOM 899 C C . ARG A 1 115 ? 2.691 4.834 23.229 1.00 86.00 115 ARG A C 1
ATOM 901 O O . ARG A 1 115 ? 3.524 5.182 24.063 1.00 86.00 115 ARG A O 1
ATOM 908 N N . ILE A 1 116 ? 3.020 4.559 21.965 1.00 90.31 116 ILE A N 1
ATOM 909 C CA . ILE A 1 116 ? 4.388 4.612 21.441 1.00 90.31 116 ILE A CA 1
ATOM 910 C C . ILE A 1 116 ? 4.591 5.963 20.756 1.00 90.31 116 ILE A C 1
ATOM 912 O O . ILE A 1 116 ? 4.140 6.197 19.633 1.00 90.31 116 ILE A O 1
ATOM 916 N N . LYS A 1 117 ? 5.301 6.868 21.436 1.00 86.19 117 LYS A N 1
ATOM 917 C CA . LYS A 1 117 ? 5.616 8.194 20.890 1.00 86.19 117 LYS A CA 1
ATOM 918 C C . LYS A 1 117 ? 6.363 8.054 19.557 1.00 86.19 117 LYS A C 1
ATOM 920 O O . LYS A 1 117 ? 7.357 7.343 19.471 1.00 86.19 117 LYS A O 1
ATOM 925 N N . GLY A 1 118 ? 5.877 8.743 18.526 1.00 88.62 118 GLY A N 1
ATOM 926 C CA . GLY A 1 118 ? 6.482 8.779 17.189 1.00 88.62 118 GLY A CA 1
ATOM 927 C C . GLY A 1 118 ? 5.949 7.739 16.198 1.00 88.62 118 GLY A C 1
ATOM 928 O O . GLY A 1 118 ? 5.964 8.006 15.000 1.00 88.62 118 GLY A O 1
ATOM 929 N N . LEU A 1 119 ? 5.395 6.610 16.652 1.00 90.81 119 LEU A N 1
ATOM 930 C CA . LEU A 1 119 ? 4.911 5.565 15.742 1.00 90.81 119 LEU A CA 1
ATOM 931 C C . LEU A 1 119 ? 3.702 6.009 14.888 1.00 90.81 119 LEU A C 1
ATOM 933 O O . LEU A 1 119 ? 3.737 5.795 13.673 1.00 90.81 119 LEU A O 1
ATOM 937 N N . PRO A 1 120 ? 2.683 6.706 15.435 1.00 90.00 120 PRO A N 1
ATOM 938 C CA . PRO A 1 120 ? 1.602 7.247 14.608 1.00 90.00 120 PRO A CA 1
ATOM 939 C C . PRO A 1 120 ? 2.078 8.300 13.598 1.00 90.00 120 PRO A C 1
ATOM 941 O O . PRO A 1 120 ? 1.579 8.355 12.475 1.00 90.00 120 PRO A O 1
ATOM 944 N N . ALA A 1 121 ? 3.072 9.112 13.973 1.00 91.19 121 ALA A N 1
ATOM 945 C CA . ALA A 1 121 ? 3.655 10.112 13.081 1.00 91.19 121 ALA A CA 1
ATOM 946 C C . ALA A 1 121 ? 4.431 9.454 11.931 1.00 91.19 121 ALA A C 1
ATOM 948 O O . ALA A 1 121 ? 4.306 9.885 10.788 1.00 91.19 121 ALA A O 1
ATOM 949 N N . LEU A 1 122 ? 5.172 8.376 12.211 1.00 93.56 122 LEU A N 1
ATOM 950 C CA . LEU A 1 122 ? 5.863 7.586 11.193 1.00 93.56 122 LEU A CA 1
ATOM 951 C C . LEU A 1 122 ? 4.874 6.942 10.210 1.00 93.56 122 LEU A C 1
ATOM 953 O O . LEU A 1 122 ? 5.087 6.999 9.000 1.00 93.56 122 LEU A O 1
ATOM 957 N N . PHE A 1 123 ? 3.774 6.378 10.719 1.00 92.56 123 PHE A N 1
ATOM 958 C CA . PHE A 1 123 ? 2.704 5.839 9.879 1.00 92.56 123 PHE A CA 1
ATOM 959 C C . PHE A 1 123 ? 2.123 6.916 8.954 1.00 92.56 123 PHE A C 1
ATOM 961 O O . PHE A 1 123 ? 2.056 6.719 7.739 1.00 92.56 123 PHE A O 1
ATOM 968 N N . LEU A 1 124 ? 1.766 8.078 9.508 1.00 92.19 124 LEU A N 1
ATOM 969 C CA . LEU A 1 124 ? 1.222 9.187 8.728 1.00 92.19 124 LEU A CA 1
ATOM 970 C C . LEU A 1 124 ? 2.224 9.694 7.679 1.00 92.19 124 LEU A C 1
ATOM 972 O O . LEU A 1 124 ? 1.841 9.921 6.532 1.00 92.19 124 LEU A O 1
ATOM 976 N N . ALA A 1 125 ? 3.506 9.812 8.035 1.00 94.81 125 ALA A N 1
ATOM 977 C CA . ALA A 1 125 ? 4.566 10.193 7.104 1.00 94.81 125 ALA A CA 1
ATOM 978 C C . ALA A 1 125 ? 4.682 9.204 5.932 1.00 94.81 125 ALA A C 1
ATOM 980 O O . ALA A 1 125 ? 4.812 9.628 4.783 1.00 94.81 125 ALA A O 1
ATOM 981 N N . GLY A 1 126 ? 4.565 7.899 6.197 1.00 94.06 126 GLY A N 1
ATOM 982 C CA . GLY A 1 126 ? 4.543 6.864 5.162 1.00 94.06 126 GLY A CA 1
ATOM 983 C C . GLY A 1 126 ? 3.349 6.993 4.212 1.00 94.06 126 GLY A C 1
ATOM 984 O O . GLY A 1 126 ? 3.526 6.962 2.995 1.00 94.06 126 GLY A O 1
ATOM 985 N N . VAL A 1 127 ? 2.142 7.207 4.747 1.00 93.00 127 VAL A N 1
ATOM 986 C CA . VAL A 1 127 ? 0.921 7.398 3.939 1.00 93.00 127 VAL A CA 1
ATOM 987 C C . VAL A 1 127 ? 1.039 8.630 3.038 1.00 93.00 127 VAL A C 1
ATOM 989 O O . VAL A 1 127 ? 0.733 8.567 1.843 1.00 93.00 127 VAL A O 1
ATOM 992 N N . VAL A 1 128 ? 1.529 9.746 3.582 1.00 94.62 128 VAL A N 1
ATOM 993 C CA . VAL A 1 128 ? 1.741 10.981 2.814 1.00 94.62 128 VAL A CA 1
ATOM 994 C C . VAL A 1 128 ? 2.824 10.779 1.753 1.00 94.62 128 VAL A C 1
ATOM 996 O O . VAL A 1 128 ? 2.621 11.161 0.604 1.00 94.62 128 VAL A O 1
ATOM 999 N N . SER A 1 129 ? 3.934 10.116 2.086 1.00 95.81 129 SER A N 1
ATOM 1000 C CA . SER A 1 129 ? 4.999 9.788 1.129 1.00 95.81 129 SER A CA 1
ATOM 1001 C C . SER A 1 129 ? 4.491 8.929 -0.037 1.00 95.81 129 SER A C 1
ATOM 1003 O O . SER A 1 129 ? 4.761 9.242 -1.198 1.00 95.81 129 SER A O 1
ATOM 1005 N N . ALA A 1 130 ? 3.680 7.902 0.240 1.00 92.50 130 ALA A N 1
ATOM 1006 C CA . ALA A 1 130 ? 3.066 7.063 -0.791 1.00 92.50 130 ALA A CA 1
ATOM 1007 C C . ALA A 1 130 ? 2.116 7.863 -1.704 1.00 92.50 130 ALA A C 1
ATOM 1009 O O . ALA A 1 130 ? 2.133 7.707 -2.931 1.00 92.50 130 ALA A O 1
ATOM 1010 N N . SER A 1 131 ? 1.333 8.768 -1.111 1.00 93.81 131 SER A N 1
ATOM 1011 C CA . SER A 1 131 ? 0.421 9.658 -1.840 1.00 93.81 131 SER A CA 1
ATOM 1012 C C . SER A 1 131 ? 1.191 10.609 -2.761 1.00 93.81 131 SER A C 1
ATOM 1014 O O . SER A 1 131 ? 0.882 10.718 -3.947 1.00 93.81 131 SER A O 1
ATOM 1016 N N . LEU A 1 132 ? 2.254 11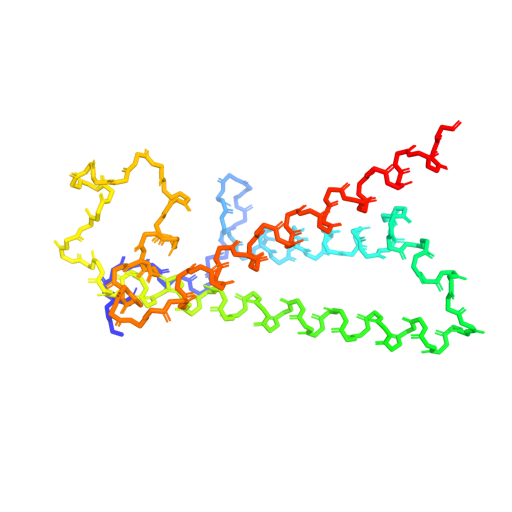.236 -2.246 1.00 95.00 132 LEU A N 1
ATOM 1017 C CA . LEU A 1 132 ? 3.123 12.136 -3.008 1.00 95.00 132 LEU A CA 1
ATOM 1018 C C . LEU A 1 132 ? 3.877 11.410 -4.130 1.00 95.00 132 LEU A C 1
ATOM 1020 O O . LEU A 1 132 ? 3.991 11.945 -5.229 1.00 95.00 132 LEU A O 1
ATOM 1024 N N . SER A 1 133 ? 4.347 10.184 -3.892 1.00 93.19 133 SER A N 1
ATOM 1025 C CA . SER A 1 133 ? 5.000 9.353 -4.914 1.00 93.19 133 SER A CA 1
ATOM 1026 C C . SER A 1 133 ? 4.065 9.048 -6.092 1.00 93.19 133 SER A C 1
ATOM 1028 O O . SER A 1 133 ? 4.445 9.175 -7.262 1.00 93.19 133 SER A O 1
ATOM 1030 N N . THR A 1 134 ? 2.805 8.723 -5.788 1.00 91.00 134 THR A N 1
ATOM 1031 C CA . THR A 1 134 ? 1.768 8.484 -6.802 1.00 91.00 134 THR A CA 1
ATOM 1032 C C . THR A 1 134 ? 1.455 9.764 -7.575 1.00 91.00 134 THR A C 1
ATOM 1034 O O . THR A 1 134 ? 1.443 9.751 -8.806 1.00 91.00 134 THR A O 1
ATOM 1037 N N . MET A 1 135 ? 1.285 10.887 -6.870 1.00 93.62 135 MET A N 1
ATOM 1038 C CA . MET A 1 135 ? 1.028 12.192 -7.486 1.00 93.62 135 MET A CA 1
ATOM 1039 C C . MET A 1 135 ? 2.176 12.629 -8.404 1.00 93.62 135 MET A C 1
ATOM 1041 O O . MET A 1 135 ? 1.931 13.033 -9.534 1.00 93.62 135 MET A O 1
ATOM 1045 N N . SER A 1 136 ? 3.426 12.480 -7.959 1.00 93.00 136 SER A N 1
ATOM 1046 C CA . SER A 1 136 ? 4.622 12.777 -8.757 1.00 93.00 136 SER A CA 1
ATOM 1047 C C . SER A 1 136 ? 4.677 11.941 -10.039 1.00 93.00 136 SER A C 1
ATOM 1049 O O . SER A 1 136 ? 4.912 12.466 -11.125 1.00 93.00 136 SER A O 1
ATOM 1051 N N . THR A 1 137 ? 4.366 10.646 -9.939 1.00 89.75 137 THR A N 1
ATOM 1052 C CA . THR A 1 137 ? 4.303 9.751 -11.104 1.00 89.75 137 THR A CA 1
ATOM 1053 C C . THR A 1 137 ? 3.215 10.180 -12.097 1.00 89.75 137 THR A C 1
ATOM 1055 O O . THR A 1 137 ? 3.449 10.174 -13.308 1.00 89.75 137 THR A O 1
ATOM 1058 N N . GLY A 1 138 ? 2.043 10.587 -11.596 1.00 88.69 138 GLY A N 1
ATOM 1059 C CA . GLY A 1 138 ? 0.952 11.111 -12.420 1.00 88.69 138 GLY A CA 1
ATOM 1060 C C . GLY A 1 138 ? 1.326 12.413 -13.129 1.00 88.69 138 GLY A C 1
ATOM 1061 O O . GLY A 1 138 ? 1.140 12.523 -14.337 1.00 88.69 138 GLY A O 1
ATOM 1062 N N . LEU A 1 139 ? 1.927 13.363 -12.408 1.00 91.12 139 LEU A N 1
ATOM 1063 C CA . LEU A 1 139 ? 2.396 14.628 -12.980 1.00 91.12 139 LEU A CA 1
ATOM 1064 C C . LEU A 1 139 ? 3.479 14.412 -14.044 1.00 91.12 139 LEU A C 1
ATOM 1066 O O . LEU A 1 139 ? 3.403 15.029 -15.100 1.00 91.12 139 LEU A O 1
ATOM 1070 N N . ASN A 1 140 ? 4.435 13.505 -13.811 1.00 89.19 140 ASN A N 1
ATOM 1071 C CA . ASN A 1 140 ? 5.457 13.146 -14.801 1.00 89.19 140 ASN A CA 1
ATOM 1072 C C . ASN A 1 140 ? 4.825 12.549 -16.072 1.00 89.19 140 ASN A C 1
ATOM 1074 O O . ASN A 1 140 ? 5.162 12.928 -17.189 1.00 89.19 140 ASN A O 1
ATOM 1078 N N . THR A 1 141 ? 3.835 11.671 -15.901 1.00 87.38 141 THR A N 1
ATOM 1079 C CA . THR A 1 141 ? 3.105 11.082 -17.031 1.00 87.38 141 THR A CA 1
ATOM 1080 C C . THR A 1 141 ? 2.378 12.141 -17.858 1.00 87.38 141 THR A C 1
ATOM 1082 O O . THR A 1 141 ? 2.469 12.114 -19.081 1.00 87.38 141 THR A O 1
ATOM 1085 N N . VAL A 1 142 ? 1.678 13.076 -17.206 1.00 88.31 142 VAL A N 1
ATOM 1086 C CA . VAL A 1 142 ? 0.961 14.160 -17.895 1.00 88.31 142 VAL A CA 1
ATOM 1087 C C . VAL A 1 142 ? 1.942 15.090 -18.597 1.00 88.31 142 VAL A C 1
ATOM 1089 O O . VAL A 1 142 ? 1.750 15.376 -19.770 1.00 88.31 142 VAL A O 1
ATOM 1092 N N . ALA A 1 143 ? 3.004 15.514 -17.909 1.00 88.12 143 ALA A N 1
ATOM 1093 C CA . ALA A 1 143 ? 4.015 16.410 -18.462 1.00 88.12 143 ALA A CA 1
ATOM 1094 C C . ALA A 1 143 ? 4.773 15.803 -19.651 1.00 88.12 143 ALA A C 1
ATOM 1096 O O . ALA A 1 143 ? 5.173 16.539 -20.537 1.00 88.12 143 ALA A O 1
ATOM 1097 N N . GLY A 1 144 ? 4.972 14.482 -19.680 1.00 81.06 144 GLY A N 1
ATOM 1098 C CA . GLY A 1 144 ? 5.589 13.794 -20.818 1.00 81.06 144 GLY A CA 1
ATOM 1099 C C . GLY A 1 144 ? 4.637 13.505 -21.985 1.00 81.06 144 GLY A C 1
ATOM 1100 O O . GLY A 1 144 ? 5.098 13.025 -23.017 1.00 81.06 144 GLY A O 1
ATOM 1101 N N . ALA A 1 145 ? 3.329 13.729 -21.815 1.00 76.25 145 ALA A N 1
ATOM 1102 C CA . ALA A 1 145 ? 2.314 13.527 -22.851 1.00 76.25 145 ALA A CA 1
ATOM 1103 C C . ALA A 1 145 ? 1.904 14.827 -23.574 1.00 76.25 145 ALA A C 1
ATOM 1105 O O . ALA A 1 145 ? 1.312 14.742 -24.652 1.00 76.25 145 ALA A O 1
ATOM 1106 N N . ILE A 1 146 ? 2.190 15.992 -22.980 1.00 59.50 146 ILE A N 1
ATOM 1107 C CA . ILE A 1 146 ? 2.054 17.334 -23.582 1.00 59.50 146 ILE A CA 1
ATOM 1108 C C . ILE A 1 146 ? 3.381 17.803 -24.175 1.00 59.50 146 ILE A C 1
ATOM 1110 O O . ILE A 1 146 ? 3.317 18.582 -25.150 1.00 59.50 146 ILE A O 1
#

pLDDT: mean 83.29, std 10.66, range [51.97, 95.81]